Protein AF-A0A897MQL3-F1 (afdb_monomer_lite)

Structure (mmCIF, N/CA/C/O backbone):
data_AF-A0A897MQL3-F1
#
_entry.id   AF-A0A897MQL3-F1
#
loop_
_atom_site.group_PDB
_atom_site.id
_atom_site.type_symbol
_atom_site.label_atom_id
_atom_site.label_alt_id
_atom_site.label_comp_id
_atom_site.label_asym_id
_atom_site.label_entity_id
_atom_site.label_seq_id
_atom_site.pdbx_PDB_ins_code
_atom_site.Cartn_x
_atom_site.Cartn_y
_atom_site.Cartn_z
_atom_site.occupancy
_atom_site.B_iso_or_equiv
_atom_site.auth_seq_id
_atom_site.auth_comp_id
_atom_site.auth_asym_id
_atom_site.auth_atom_id
_atom_site.pdbx_PDB_model_num
ATOM 1 N N . MET A 1 1 ? -27.703 18.110 -6.415 1.00 35.59 1 MET A N 1
ATOM 2 C CA . MET A 1 1 ? -27.962 16.817 -7.081 1.00 35.59 1 MET A CA 1
ATOM 3 C C . MET A 1 1 ? -26.802 16.587 -8.037 1.00 35.59 1 MET A C 1
ATOM 5 O O . MET A 1 1 ? -26.871 16.977 -9.194 1.00 35.59 1 MET A O 1
ATOM 9 N N . ILE A 1 2 ? -25.672 16.135 -7.496 1.00 34.03 2 ILE A N 1
ATOM 10 C CA . ILE A 1 2 ? -24.434 15.957 -8.256 1.00 34.03 2 ILE A CA 1
ATOM 11 C C . ILE A 1 2 ? -24.462 14.507 -8.725 1.00 34.03 2 ILE A C 1
ATOM 13 O O . ILE A 1 2 ? -24.566 13.601 -7.904 1.00 34.03 2 ILE A O 1
ATOM 17 N N . LYS A 1 3 ? -24.505 14.304 -10.041 1.00 32.75 3 LYS A N 1
ATOM 18 C CA . LYS A 1 3 ? -24.355 12.982 -10.641 1.00 32.75 3 LYS A CA 1
ATOM 19 C C . LYS A 1 3 ? -22.862 12.685 -10.629 1.00 32.75 3 LYS A C 1
ATOM 21 O O . LYS A 1 3 ? -22.124 13.292 -11.399 1.00 32.75 3 LYS A O 1
ATOM 26 N N . GLU A 1 4 ? -22.428 11.830 -9.714 1.00 36.25 4 GLU A N 1
ATOM 27 C CA . GLU A 1 4 ? -21.104 11.227 -9.797 1.00 36.25 4 GLU A CA 1
ATOM 28 C C . GLU A 1 4 ? -21.141 10.203 -10.927 1.00 36.25 4 GLU A C 1
ATOM 30 O O . GLU A 1 4 ? -21.830 9.188 -10.853 1.00 36.25 4 GLU A O 1
ATOM 35 N N . THR A 1 5 ? -20.464 10.527 -12.021 1.00 36.34 5 THR A N 1
ATOM 36 C CA . THR A 1 5 ? -20.188 9.578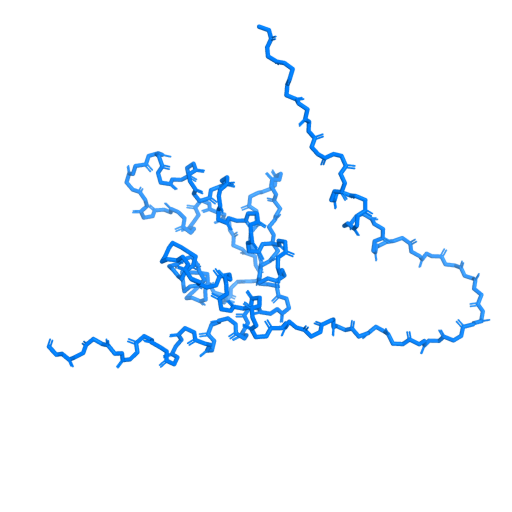 -13.093 1.00 36.34 5 THR A CA 1
ATOM 37 C C . THR A 1 5 ? -18.989 8.752 -12.640 1.00 36.34 5 THR A C 1
ATOM 39 O O . THR A 1 5 ? -17.866 9.257 -12.622 1.00 36.34 5 THR A O 1
ATOM 42 N N . GLN A 1 6 ? -19.231 7.510 -12.222 1.00 42.12 6 GLN A N 1
ATOM 43 C CA . GLN A 1 6 ? -18.174 6.544 -11.936 1.00 42.12 6 GLN A CA 1
ATOM 44 C C . GLN A 1 6 ? -17.483 6.159 -13.260 1.00 42.12 6 GLN A C 1
ATOM 46 O O . GLN A 1 6 ? -18.169 5.944 -14.260 1.00 42.12 6 GLN A O 1
ATOM 51 N N . PRO A 1 7 ? -16.142 6.087 -13.336 1.00 39.03 7 PRO A N 1
ATOM 52 C CA . PRO A 1 7 ? -15.481 5.526 -14.506 1.00 39.03 7 PRO A CA 1
ATOM 53 C C . PRO A 1 7 ? -15.638 3.998 -14.492 1.00 39.03 7 PRO A C 1
ATOM 55 O O . PRO A 1 7 ? -14.898 3.271 -13.834 1.00 39.03 7 PRO A O 1
ATOM 58 N N . GLU A 1 8 ? -16.625 3.526 -15.250 1.00 44.88 8 GLU A N 1
ATOM 59 C CA . GLU A 1 8 ? -17.059 2.133 -15.441 1.00 44.88 8 GLU A CA 1
ATOM 60 C C . GLU A 1 8 ? -16.025 1.221 -16.161 1.00 44.88 8 GLU A C 1
ATOM 62 O O . GLU A 1 8 ? -16.420 0.342 -16.925 1.00 44.88 8 GLU A O 1
ATOM 67 N N . CYS A 1 9 ? -14.708 1.420 -16.003 1.00 36.59 9 CYS A N 1
ATOM 68 C CA . CYS A 1 9 ? -13.715 0.755 -16.872 1.00 36.59 9 CYS A CA 1
ATOM 69 C C . CYS A 1 9 ? -12.605 -0.068 -16.199 1.00 36.59 9 CYS A C 1
ATOM 71 O O . CYS A 1 9 ? -11.876 -0.733 -16.925 1.00 36.59 9 CYS A O 1
ATOM 73 N N . LEU A 1 10 ? -12.465 -0.096 -14.869 1.00 40.00 10 LEU A N 1
ATOM 74 C CA . LEU A 1 10 ? -11.367 -0.858 -14.230 1.00 40.00 10 LEU A CA 1
ATOM 75 C C . LEU A 1 10 ? -11.811 -2.167 -13.554 1.00 40.00 10 LEU A C 1
ATOM 77 O O . LEU A 1 10 ? -11.034 -3.113 -13.451 1.00 40.00 10 LEU A O 1
ATOM 81 N N . LEU A 1 11 ? -13.093 -2.291 -13.198 1.00 36.84 11 LEU A N 1
ATOM 82 C CA . LEU A 1 11 ? -13.645 -3.506 -12.577 1.00 36.84 11 LEU A CA 1
ATOM 83 C C . LEU A 1 11 ? -13.792 -4.694 -13.544 1.00 36.84 11 LEU A C 1
ATOM 85 O O . LEU A 1 11 ? -13.881 -5.839 -13.098 1.00 36.84 11 LEU A O 1
ATOM 89 N N . SER A 1 12 ? -13.807 -4.449 -14.857 1.00 36.22 12 SER A N 1
ATOM 90 C CA . SER A 1 12 ? -13.849 -5.511 -15.871 1.00 36.22 12 SER A CA 1
ATOM 91 C C . SER A 1 12 ? -12.512 -6.236 -16.019 1.00 36.22 12 SER A C 1
ATOM 93 O O . SER A 1 12 ? -12.499 -7.399 -16.409 1.00 36.22 12 SER A O 1
ATOM 95 N N . ILE A 1 13 ? -11.398 -5.594 -15.658 1.00 43.50 13 ILE A N 1
ATOM 96 C CA . ILE A 1 13 ? -10.064 -6.192 -15.777 1.00 43.50 13 ILE A CA 1
ATOM 97 C C . ILE A 1 13 ? -9.809 -7.153 -14.603 1.00 43.50 13 ILE A C 1
ATOM 99 O O . ILE A 1 13 ? -9.326 -8.265 -14.807 1.00 43.50 13 ILE A O 1
ATOM 103 N N . TYR A 1 14 ? -10.233 -6.790 -13.387 1.00 40.38 14 TYR A N 1
ATOM 104 C CA . TYR A 1 14 ? -9.981 -7.601 -12.188 1.00 40.38 14 TYR A CA 1
ATOM 105 C C . TYR A 1 14 ? -10.899 -8.828 -12.044 1.00 40.38 14 TYR A C 1
ATOM 107 O O . TYR A 1 14 ? -10.456 -9.870 -11.565 1.00 40.38 14 TYR A O 1
ATOM 115 N N . LYS A 1 15 ? -12.161 -8.779 -12.502 1.00 42.22 15 LYS A N 1
ATOM 116 C CA . LYS A 1 15 ? -13.086 -9.929 -12.376 1.00 42.22 15 LYS A CA 1
ATOM 117 C C . LYS A 1 15 ? -12.924 -11.011 -13.447 1.00 42.22 15 LYS A C 1
ATOM 119 O O . LYS A 1 15 ? -13.449 -12.109 -13.274 1.00 42.22 15 LYS A O 1
ATOM 124 N N . GLN A 1 16 ? -12.192 -10.749 -14.530 1.00 39.38 16 GLN A N 1
ATOM 125 C CA . GLN A 1 16 ? -12.025 -11.724 -15.614 1.00 39.38 16 GLN A CA 1
ATOM 126 C C . GLN A 1 16 ? -10.988 -12.820 -15.291 1.00 39.38 16 GLN A C 1
ATOM 128 O O . GLN A 1 16 ? -10.899 -13.807 -16.018 1.00 39.38 16 GLN A O 1
ATOM 133 N N . ARG A 1 17 ? -10.194 -12.671 -14.219 1.00 45.06 17 ARG A N 1
ATOM 134 C CA . ARG A 1 17 ? -8.963 -13.456 -14.033 1.00 45.06 17 ARG A CA 1
ATOM 135 C C . ARG A 1 17 ? -9.127 -14.803 -13.306 1.00 45.06 17 ARG A C 1
ATOM 137 O O . ARG A 1 17 ? -8.217 -15.615 -13.388 1.00 45.06 17 ARG A O 1
ATOM 144 N N . ASN A 1 18 ? -10.288 -15.093 -12.698 1.00 40.28 18 ASN A N 1
ATOM 145 C CA . ASN A 1 18 ? -10.514 -16.321 -11.904 1.00 40.28 18 ASN A CA 1
ATOM 146 C C . ASN A 1 18 ? -11.714 -17.196 -12.340 1.00 40.28 18 ASN A C 1
ATOM 148 O O . ASN A 1 18 ? -12.261 -17.943 -11.533 1.00 40.28 18 ASN A O 1
ATOM 152 N N . SER A 1 19 ? -12.126 -17.171 -13.612 1.00 40.84 19 SER A N 1
ATOM 153 C CA . SER A 1 19 ? -13.157 -18.101 -14.113 1.00 40.84 19 SER A CA 1
ATOM 154 C C . SER A 1 19 ? -12.768 -18.737 -15.444 1.00 40.84 19 SER A C 1
ATOM 156 O O . SER A 1 19 ? -13.324 -18.392 -16.483 1.00 40.84 19 SER A O 1
ATOM 158 N N . CYS A 1 20 ? -11.879 -19.729 -15.404 1.00 35.38 20 CYS A N 1
ATOM 159 C CA . CYS A 1 20 ? -11.742 -20.694 -16.495 1.00 35.38 20 CYS A CA 1
ATOM 160 C C . CYS A 1 20 ? -11.739 -22.119 -15.924 1.00 35.38 20 CYS A C 1
ATOM 162 O O . CYS A 1 20 ? -10.691 -22.681 -15.617 1.00 35.38 20 CYS A O 1
ATOM 164 N N . VAL A 1 21 ? -12.933 -22.702 -15.779 1.00 41.78 21 VAL A N 1
ATOM 165 C CA . VAL A 1 21 ? -13.124 -24.154 -15.668 1.00 41.78 21 VAL A CA 1
ATOM 166 C C . VAL A 1 21 ? -13.571 -24.657 -17.039 1.00 41.78 21 VAL A C 1
ATOM 168 O O . VAL A 1 21 ? -14.651 -24.294 -17.493 1.00 41.78 21 VAL A O 1
ATOM 171 N N . GLY A 1 22 ? -12.758 -25.522 -17.649 1.00 41.91 22 GLY A N 1
ATOM 172 C CA . GLY A 1 22 ? -13.210 -26.505 -18.638 1.00 41.91 22 GLY A CA 1
ATOM 173 C C . GLY A 1 22 ? -13.004 -26.169 -20.119 1.00 41.91 22 GLY A C 1
ATOM 174 O O . GLY A 1 22 ? -13.686 -25.323 -20.680 1.00 41.91 22 GLY A O 1
ATOM 175 N N . ASP A 1 23 ? -12.140 -26.983 -20.733 1.00 39.50 23 ASP A N 1
ATOM 176 C CA . ASP A 1 23 ? -12.178 -27.463 -22.121 1.00 39.50 23 ASP A CA 1
ATOM 177 C C . ASP A 1 23 ? -11.765 -26.527 -23.266 1.00 39.50 23 ASP A C 1
ATOM 179 O O . ASP A 1 23 ? -12.588 -25.901 -23.926 1.00 39.50 23 ASP A O 1
ATOM 183 N N . THR A 1 24 ? -10.476 -26.572 -23.631 1.00 37.94 24 THR A N 1
ATOM 184 C CA . THR A 1 24 ? -10.002 -27.088 -24.939 1.00 37.94 24 THR A CA 1
ATOM 185 C C . THR A 1 24 ? -8.468 -27.068 -25.018 1.00 37.94 24 THR A C 1
ATOM 187 O O . THR A 1 24 ? -7.818 -26.130 -24.568 1.00 37.94 24 THR A O 1
ATOM 190 N N . MET A 1 25 ? -7.869 -28.123 -25.588 1.00 48.50 25 MET A N 1
ATOM 191 C CA . MET A 1 25 ? -6.448 -28.152 -25.956 1.00 48.50 25 MET A CA 1
ATOM 192 C C . MET A 1 25 ? -6.137 -27.003 -26.922 1.00 48.50 25 MET A C 1
ATOM 194 O O . MET A 1 25 ? -6.604 -27.011 -28.058 1.00 48.50 25 MET A O 1
ATOM 198 N N . GLY A 1 26 ? -5.320 -26.053 -26.479 1.00 37.69 26 GLY A N 1
ATOM 199 C CA . GLY A 1 26 ? -4.870 -24.937 -27.300 1.00 37.69 26 GLY A CA 1
ATOM 200 C C . GLY A 1 26 ? -3.920 -24.042 -26.520 1.00 37.69 26 GLY A C 1
ATOM 201 O O . GLY A 1 26 ? -4.359 -23.108 -25.872 1.00 37.69 26 GLY A O 1
ATOM 202 N N . GLN A 1 27 ? -2.630 -24.378 -26.586 1.00 33.78 27 GLN A N 1
ATOM 203 C CA . GLN A 1 27 ? -1.485 -23.505 -26.301 1.00 33.78 27 GLN A CA 1
ATOM 204 C C . GLN A 1 27 ? -1.490 -22.807 -24.931 1.00 33.78 27 GLN A C 1
ATOM 206 O O . GLN A 1 27 ? -1.996 -21.704 -24.751 1.00 33.78 27 GLN A O 1
ATOM 211 N N . CYS A 1 28 ? -0.798 -23.436 -23.977 1.00 35.69 28 CYS A N 1
ATOM 212 C CA . CYS A 1 28 ? -0.284 -22.787 -22.775 1.00 35.69 28 CYS A CA 1
ATOM 213 C C . CYS A 1 28 ? 0.788 -21.755 -23.172 1.00 35.69 28 CYS A C 1
ATOM 215 O O . CYS A 1 28 ? 1.982 -22.001 -23.027 1.00 35.69 28 CYS A O 1
ATOM 217 N N . GLU A 1 29 ? 0.380 -20.623 -23.733 1.00 42.88 29 GLU A N 1
ATOM 218 C CA . GLU A 1 29 ? 1.273 -19.508 -24.023 1.00 42.88 29 GLU A CA 1
ATOM 219 C C . GLU A 1 29 ? 1.193 -18.499 -22.874 1.00 42.88 29 GLU A C 1
ATOM 221 O O . GLU A 1 29 ? 0.383 -17.582 -22.867 1.00 42.88 29 GLU A O 1
ATOM 226 N N . ASN A 1 30 ? 2.090 -18.705 -21.905 1.00 39.31 30 ASN A N 1
ATOM 227 C CA . ASN A 1 30 ? 2.653 -17.697 -21.010 1.00 39.31 30 ASN A CA 1
ATOM 228 C C . ASN A 1 30 ? 1.665 -16.879 -20.156 1.00 39.31 30 ASN A C 1
ATOM 230 O O . ASN A 1 30 ? 1.345 -15.737 -20.484 1.00 39.31 30 ASN A O 1
ATOM 234 N N . ASN A 1 31 ? 1.373 -17.384 -18.950 1.00 44.44 31 ASN A N 1
ATOM 235 C CA . ASN A 1 31 ? 1.229 -16.523 -17.769 1.00 44.44 31 ASN A CA 1
ATOM 236 C C . ASN A 1 31 ? 2.571 -15.803 -17.546 1.00 44.44 31 ASN A C 1
ATOM 238 O O . ASN A 1 31 ? 3.387 -16.225 -16.731 1.00 44.44 31 ASN A O 1
ATOM 242 N N . ARG A 1 32 ? 2.848 -14.760 -18.330 1.00 47.91 32 ARG A N 1
ATOM 243 C CA . ARG A 1 32 ?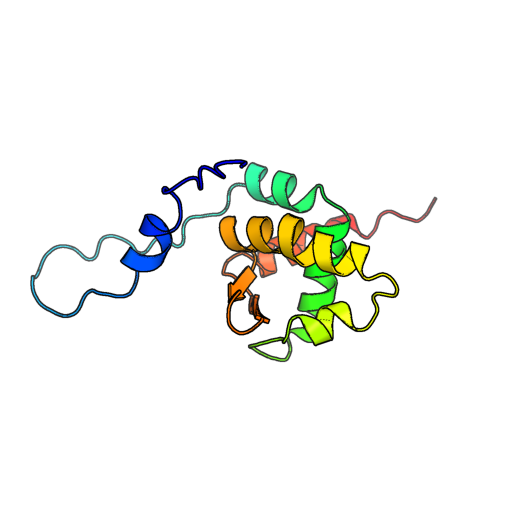 3.838 -13.764 -17.942 1.00 47.91 32 ARG A CA 1
ATOM 244 C C . ARG A 1 32 ? 3.173 -12.962 -16.836 1.00 47.91 32 ARG A C 1
ATOM 246 O O . ARG A 1 32 ? 2.230 -12.225 -17.105 1.00 47.91 32 ARG A O 1
ATOM 253 N N . GLU A 1 33 ? 3.621 -13.168 -15.604 1.00 58.00 33 GLU A N 1
ATOM 254 C CA . GLU A 1 33 ? 3.631 -12.098 -14.608 1.00 58.00 33 GLU A CA 1
ATOM 255 C C . GLU A 1 33 ? 4.145 -10.863 -15.359 1.00 58.00 33 GLU A C 1
ATOM 257 O O . GLU A 1 33 ? 5.261 -10.883 -15.882 1.00 58.00 33 GLU A O 1
ATOM 262 N N . GLU A 1 34 ? 3.270 -9.891 -15.629 1.00 69.25 34 GLU A N 1
ATOM 263 C CA . GLU A 1 34 ? 3.666 -8.716 -16.402 1.00 69.25 34 GLU A CA 1
ATOM 264 C C . GLU A 1 34 ? 4.834 -8.068 -15.651 1.00 69.25 34 GLU A C 1
ATOM 266 O O . GLU A 1 34 ? 4.811 -7.975 -14.436 1.00 69.25 34 GLU A O 1
ATOM 271 N N . GLU A 1 35 ? 5.926 -7.717 -16.309 1.00 81.31 35 GLU A N 1
ATOM 272 C CA . GLU A 1 35 ? 7.056 -7.103 -15.609 1.00 81.31 35 GLU A CA 1
ATOM 273 C C . GLU A 1 35 ? 6.679 -5.650 -15.278 1.00 81.31 35 GLU A C 1
ATOM 275 O O . GLU A 1 35 ? 6.267 -4.904 -16.175 1.00 81.31 35 GLU A O 1
ATOM 280 N N . ILE A 1 36 ? 6.785 -5.222 -14.013 1.00 87.19 36 ILE A N 1
ATOM 281 C CA . ILE A 1 36 ? 6.536 -3.818 -13.670 1.00 87.19 36 ILE A CA 1
ATOM 282 C C . ILE A 1 36 ? 7.627 -2.940 -14.294 1.00 87.19 36 ILE A C 1
ATOM 284 O O . ILE A 1 36 ? 8.824 -3.146 -14.110 1.00 87.19 36 ILE A O 1
ATOM 288 N N . SER A 1 37 ? 7.223 -1.923 -15.056 1.00 91.88 37 SER A N 1
ATOM 289 C CA . SER A 1 37 ? 8.180 -0.974 -15.627 1.00 91.88 37 SER A CA 1
ATOM 290 C C . SER A 1 37 ? 8.816 -0.119 -14.531 1.00 91.88 37 SER A C 1
ATOM 292 O O . SER A 1 37 ? 8.115 0.405 -13.664 1.00 91.88 37 SER A O 1
ATOM 294 N N . LEU A 1 38 ? 10.123 0.146 -14.642 1.00 90.44 38 LEU A N 1
ATOM 295 C CA . LEU A 1 38 ? 10.831 1.076 -13.754 1.00 90.44 38 LEU A CA 1
ATOM 296 C C . LEU A 1 38 ? 10.158 2.454 -13.688 1.00 90.44 38 LEU A C 1
ATOM 298 O O . LEU A 1 38 ? 10.123 3.088 -12.641 1.00 90.44 38 LEU A O 1
ATOM 302 N N . LYS A 1 39 ? 9.580 2.944 -14.788 1.00 92.69 39 LYS A N 1
ATOM 303 C CA . LYS A 1 39 ? 8.852 4.218 -14.741 1.00 92.69 39 LYS A CA 1
ATOM 304 C C . LYS A 1 39 ? 7.660 4.130 -13.782 1.00 92.69 39 LYS A C 1
ATOM 306 O O . LYS A 1 39 ? 7.470 5.022 -12.965 1.00 92.69 39 LYS A O 1
ATOM 311 N N . THR A 1 40 ? 6.887 3.051 -13.873 1.00 92.94 40 THR A N 1
ATOM 312 C CA . THR A 1 40 ? 5.718 2.815 -13.021 1.00 92.94 40 THR A CA 1
ATOM 313 C C . THR A 1 40 ? 6.122 2.656 -11.563 1.00 92.94 40 THR A C 1
ATOM 315 O O . THR A 1 40 ? 5.477 3.255 -10.703 1.00 92.94 40 THR A O 1
ATOM 318 N N . ILE A 1 41 ? 7.204 1.920 -11.274 1.00 92.75 41 ILE A N 1
ATOM 319 C CA . ILE A 1 41 ? 7.670 1.761 -9.893 1.00 92.75 41 ILE A CA 1
ATOM 320 C C . ILE A 1 41 ? 8.089 3.112 -9.306 1.00 92.75 41 ILE A C 1
ATOM 322 O O . ILE A 1 41 ? 7.610 3.478 -8.240 1.00 92.75 41 ILE A O 1
ATOM 326 N N . PHE A 1 42 ? 8.867 3.926 -10.026 1.00 92.56 42 PHE A N 1
ATOM 327 C CA . PHE A 1 42 ? 9.290 5.239 -9.529 1.00 92.56 42 PHE A CA 1
ATOM 328 C C . PHE A 1 42 ? 8.134 6.244 -9.417 1.00 92.56 42 PHE A C 1
ATOM 330 O O . PHE A 1 42 ? 8.050 6.964 -8.420 1.00 92.56 42 PHE A O 1
ATOM 337 N N . ASP A 1 43 ? 7.211 6.286 -10.381 1.00 93.50 43 ASP A N 1
ATOM 338 C CA . ASP A 1 43 ? 6.020 7.146 -10.309 1.00 93.50 43 ASP A CA 1
ATOM 339 C C . ASP A 1 43 ? 5.137 6.760 -9.109 1.00 93.50 43 ASP A C 1
ATOM 341 O O . ASP A 1 43 ? 4.663 7.618 -8.353 1.00 93.50 43 ASP A O 1
ATOM 345 N N . THR A 1 44 ? 4.958 5.453 -8.895 1.00 94.38 44 THR A N 1
ATOM 346 C CA . THR A 1 44 ? 4.236 4.918 -7.738 1.00 94.38 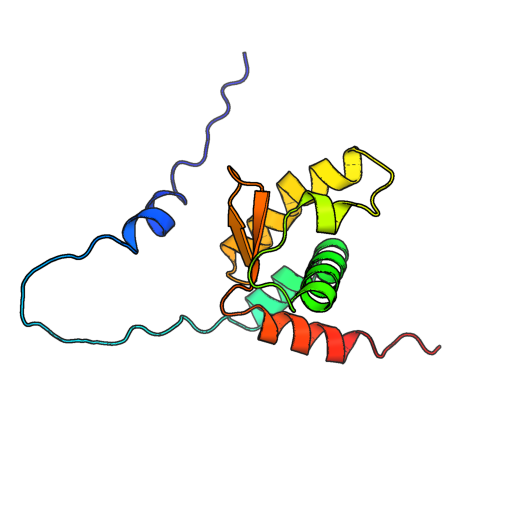44 THR A CA 1
ATOM 347 C C . THR A 1 44 ? 4.966 5.288 -6.460 1.00 94.38 44 THR A C 1
ATOM 349 O O . THR A 1 44 ? 4.355 5.826 -5.544 1.00 94.38 44 THR A O 1
ATOM 352 N N . LEU A 1 45 ? 6.277 5.116 -6.386 1.00 92.50 45 LEU A N 1
ATOM 353 C CA . LEU A 1 45 ? 7.017 5.417 -5.171 1.00 92.50 45 LEU A CA 1
ATOM 354 C C . LEU A 1 45 ? 7.122 6.922 -4.891 1.00 92.50 45 LEU A C 1
ATOM 356 O O . LEU A 1 45 ? 7.092 7.294 -3.739 1.00 92.50 45 LEU A O 1
ATOM 360 N N . SER A 1 46 ? 7.026 7.823 -5.870 1.00 91.56 46 SER A N 1
ATOM 361 C CA . SER A 1 46 ? 7.185 9.288 -5.689 1.00 91.56 46 SER A CA 1
ATOM 362 C C . SER A 1 46 ? 6.337 9.987 -4.589 1.00 91.56 46 SER A C 1
ATOM 364 O O . SER A 1 46 ? 6.531 11.174 -4.333 1.00 91.56 46 SER A O 1
ATOM 366 N N . SER A 1 47 ? 5.387 9.307 -3.932 1.00 93.69 47 SER A N 1
ATOM 367 C CA . SER A 1 47 ? 4.666 9.807 -2.753 1.00 93.69 47 SER A CA 1
ATOM 368 C C . SER A 1 47 ? 5.289 9.313 -1.435 1.00 93.69 47 SER A C 1
ATOM 370 O O . SER A 1 47 ? 5.262 8.109 -1.166 1.00 93.69 47 SER A O 1
ATOM 372 N N . PRO A 1 48 ? 5.686 10.224 -0.523 1.00 92.00 48 PRO A N 1
ATOM 373 C CA . PRO A 1 48 ? 6.175 9.858 0.809 1.00 92.00 48 PRO A CA 1
ATOM 374 C C . PRO A 1 48 ? 5.188 9.019 1.635 1.00 92.00 48 PRO A C 1
ATOM 376 O O . PRO A 1 48 ? 5.601 8.167 2.416 1.00 92.00 48 PRO A O 1
ATOM 379 N N . LYS A 1 49 ? 3.874 9.211 1.449 1.00 92.12 49 LYS A N 1
ATOM 380 C CA . LYS A 1 49 ? 2.855 8.407 2.142 1.00 92.12 49 LYS A CA 1
ATOM 381 C C . LYS A 1 49 ? 2.822 6.961 1.652 1.00 92.12 49 LYS A C 1
ATOM 383 O O . LYS A 1 49 ? 2.607 6.059 2.455 1.00 92.12 49 LYS A O 1
ATOM 388 N N . ARG A 1 50 ? 3.077 6.725 0.361 1.00 94.62 50 ARG A N 1
ATOM 389 C CA . ARG A 1 50 ? 3.195 5.365 -0.184 1.00 94.62 50 ARG A CA 1
ATOM 390 C C . ARG A 1 50 ? 4.495 4.696 0.255 1.00 94.62 50 ARG A C 1
ATOM 392 O O . ARG A 1 50 ? 4.445 3.518 0.577 1.00 94.62 50 ARG A O 1
ATOM 399 N N . HIS A 1 51 ? 5.599 5.443 0.383 1.00 93.88 51 HIS A N 1
ATOM 400 C CA . HIS A 1 51 ? 6.819 4.926 1.021 1.00 93.88 51 HIS A CA 1
ATOM 401 C C . HIS A 1 51 ? 6.537 4.426 2.437 1.00 93.88 51 HIS A C 1
ATOM 403 O O . HIS A 1 51 ? 6.819 3.275 2.752 1.00 93.88 51 HIS A O 1
ATOM 409 N N . TRP A 1 52 ? 5.946 5.291 3.271 1.00 91.88 52 TRP A N 1
ATOM 410 C CA . TRP A 1 52 ? 5.604 4.944 4.647 1.00 91.88 52 TRP A CA 1
ATOM 411 C C . TRP A 1 52 ? 4.733 3.689 4.699 1.00 91.88 52 TRP A C 1
ATOM 413 O O . TRP A 1 52 ? 5.028 2.782 5.462 1.00 91.88 52 TRP A O 1
ATOM 423 N N . LEU A 1 53 ? 3.708 3.612 3.847 1.00 93.19 53 LEU A N 1
ATOM 424 C CA . LEU A 1 53 ? 2.784 2.485 3.810 1.00 93.19 53 LEU A CA 1
ATOM 425 C C . LEU A 1 53 ? 3.470 1.172 3.402 1.00 93.19 53 LEU A C 1
ATOM 427 O O . LEU A 1 53 ? 3.242 0.153 4.041 1.00 93.19 53 LEU A O 1
ATOM 431 N N . ILE A 1 54 ? 4.330 1.197 2.380 1.00 93.75 54 ILE A N 1
ATOM 432 C CA . ILE A 1 54 ? 5.085 0.015 1.934 1.00 93.75 54 ILE A CA 1
ATOM 433 C C . ILE A 1 54 ? 6.030 -0.466 3.039 1.00 93.75 54 ILE A C 1
ATOM 435 O O . ILE A 1 54 ? 6.040 -1.653 3.349 1.00 93.75 54 ILE A O 1
ATOM 439 N N . MET A 1 55 ? 6.761 0.444 3.688 1.00 91.12 55 MET A N 1
ATOM 440 C CA . MET A 1 55 ? 7.651 0.083 4.798 1.00 91.12 55 MET A CA 1
ATOM 441 C C . MET A 1 55 ? 6.872 -0.435 6.013 1.00 91.12 55 MET A C 1
ATOM 443 O O . MET A 1 55 ? 7.249 -1.440 6.604 1.00 91.12 55 MET A O 1
ATOM 447 N N . GLU A 1 56 ? 5.743 0.194 6.347 1.00 91.62 56 GLU A N 1
ATOM 448 C CA . GLU A 1 56 ? 4.857 -0.238 7.432 1.00 91.62 56 GLU A CA 1
ATOM 449 C C . GLU A 1 56 ? 4.313 -1.653 7.202 1.00 91.62 56 GLU A C 1
ATOM 451 O O . GLU A 1 56 ? 4.207 -2.433 8.147 1.00 91.62 56 GLU A O 1
ATOM 456 N N . ILE A 1 57 ? 3.952 -1.980 5.958 1.00 91.88 57 ILE A N 1
ATOM 457 C CA . ILE A 1 57 ? 3.501 -3.318 5.557 1.00 91.88 57 ILE A CA 1
ATOM 458 C C . ILE A 1 57 ? 4.674 -4.304 5.605 1.00 91.88 57 ILE A C 1
ATOM 460 O O . ILE A 1 57 ? 4.516 -5.393 6.151 1.00 91.88 57 ILE A O 1
ATOM 464 N N . SER A 1 58 ? 5.851 -3.915 5.104 1.00 91.00 58 SER A N 1
ATOM 465 C CA . SER A 1 58 ? 7.053 -4.761 5.070 1.00 91.00 58 SER A CA 1
ATOM 466 C C . SER A 1 58 ? 7.477 -5.197 6.474 1.00 91.00 58 SER A C 1
ATOM 468 O O . SER A 1 58 ? 7.631 -6.393 6.732 1.00 91.00 58 SER A O 1
ATOM 470 N N . ASP A 1 59 ? 7.503 -4.257 7.425 1.00 87.25 59 ASP A N 1
ATOM 471 C CA . ASP A 1 59 ? 7.798 -4.508 8.844 1.00 87.25 59 ASP A CA 1
ATOM 472 C C . ASP A 1 59 ? 6.823 -5.504 9.503 1.00 87.25 59 ASP A C 1
ATOM 474 O O . ASP A 1 59 ? 7.122 -6.102 10.541 1.00 87.25 59 ASP A O 1
ATOM 478 N N . ARG A 1 60 ? 5.630 -5.671 8.923 1.00 83.06 60 ARG A N 1
ATOM 479 C CA . ARG A 1 60 ? 4.540 -6.516 9.431 1.00 83.06 60 ARG A CA 1
ATOM 480 C C . ARG A 1 60 ? 4.344 -7.800 8.622 1.00 83.06 60 ARG A C 1
ATOM 482 O O . ARG A 1 60 ? 3.561 -8.646 9.052 1.00 83.06 60 ARG A O 1
ATOM 489 N N . SER A 1 61 ? 5.068 -7.969 7.514 1.00 65.88 61 SER A N 1
ATOM 490 C CA . SER A 1 61 ? 4.878 -9.019 6.497 1.00 65.88 61 SER A CA 1
ATOM 491 C C . SER A 1 61 ? 5.154 -10.456 6.961 1.00 65.88 61 SER A C 1
ATOM 493 O O . SER A 1 61 ? 5.021 -11.395 6.184 1.00 65.88 61 SER A O 1
ATOM 495 N N . ALA A 1 62 ? 5.464 -10.680 8.244 1.00 61.09 62 ALA A N 1
ATOM 496 C CA . ALA A 1 62 ? 5.409 -12.025 8.820 1.00 61.09 62 ALA A CA 1
ATOM 497 C C . ALA A 1 62 ? 3.990 -12.636 8.763 1.00 61.09 62 ALA A C 1
ATOM 499 O O . ALA A 1 62 ? 3.843 -13.844 8.946 1.00 61.09 62 ALA A O 1
ATOM 500 N N . ALA A 1 63 ? 2.957 -11.811 8.554 1.00 61.97 63 ALA A N 1
ATOM 501 C CA . ALA A 1 63 ? 1.595 -12.238 8.269 1.00 61.97 63 ALA A CA 1
ATOM 502 C C . ALA A 1 63 ? 1.283 -12.089 6.770 1.00 61.97 63 ALA A C 1
ATOM 504 O O . ALA A 1 63 ? 1.536 -11.032 6.197 1.00 61.97 63 ALA A O 1
ATOM 505 N N . ASP A 1 64 ? 0.676 -13.123 6.178 1.00 69.75 64 ASP A N 1
ATOM 506 C CA . ASP A 1 64 ? 0.223 -13.116 4.776 1.00 69.75 64 ASP A CA 1
ATOM 507 C C . ASP A 1 64 ? -0.888 -12.073 4.525 1.00 69.75 64 ASP A C 1
ATOM 509 O O . ASP A 1 64 ? -1.025 -11.551 3.422 1.00 69.75 64 ASP A O 1
ATOM 513 N N . GLU A 1 65 ? -1.641 -11.719 5.572 1.00 85.62 65 GLU A N 1
ATOM 514 C CA . GLU A 1 65 ? -2.759 -10.774 5.544 1.00 85.62 65 GLU A CA 1
ATOM 515 C C . GLU A 1 65 ? -2.647 -9.769 6.698 1.00 85.62 65 GLU A C 1
ATOM 517 O O . GLU A 1 65 ? -2.498 -10.151 7.865 1.00 85.62 65 GLU A O 1
ATOM 522 N N . ILE A 1 66 ? -2.785 -8.474 6.403 1.00 90.75 66 ILE A N 1
ATOM 523 C CA . ILE A 1 66 ? -2.742 -7.405 7.407 1.00 90.75 66 ILE A CA 1
ATOM 524 C C . ILE A 1 66 ? -4.023 -6.578 7.328 1.00 90.75 66 ILE A C 1
ATOM 526 O O . ILE A 1 66 ? -4.399 -6.063 6.277 1.00 90.75 66 ILE A O 1
ATOM 530 N N . LYS A 1 67 ? -4.701 -6.385 8.463 1.00 91.62 67 LYS A N 1
ATOM 531 C CA . LYS A 1 67 ? -5.861 -5.486 8.525 1.00 91.62 67 LYS A CA 1
ATOM 532 C C . LYS A 1 67 ? -5.414 -4.024 8.439 1.00 91.62 67 LYS A C 1
ATOM 534 O O . LYS A 1 67 ? -4.529 -3.590 9.178 1.00 91.62 67 LYS A O 1
ATOM 539 N N . LEU A 1 68 ? -6.084 -3.227 7.606 1.00 90.06 68 LEU A N 1
ATOM 540 C CA . LEU A 1 68 ? -5.740 -1.823 7.359 1.00 90.06 68 LEU A CA 1
ATOM 541 C C . LEU A 1 68 ? -5.737 -0.976 8.637 1.00 90.06 68 LEU A C 1
ATOM 543 O O . LEU A 1 68 ? -4.904 -0.084 8.809 1.00 90.06 68 LEU A O 1
ATOM 547 N N . ASN A 1 69 ? -6.647 -1.271 9.567 1.00 89.38 69 ASN A N 1
ATOM 548 C CA . ASN A 1 69 ? -6.676 -0.585 10.852 1.00 89.38 69 ASN A CA 1
ATOM 549 C C . ASN A 1 69 ? -5.387 -0.809 11.660 1.00 89.38 69 ASN A C 1
ATOM 551 O O . ASN A 1 69 ? -5.017 0.073 12.423 1.00 89.38 69 ASN A O 1
ATOM 555 N N . GLU A 1 70 ? -4.675 -1.926 11.488 1.00 88.75 70 GLU A N 1
ATOM 556 C CA . GLU A 1 70 ? -3.429 -2.220 12.199 1.00 88.75 70 GLU A CA 1
ATOM 557 C C . GLU A 1 70 ? -2.239 -1.457 11.648 1.00 88.75 70 GLU A C 1
ATOM 559 O O . GLU A 1 70 ? -1.394 -1.006 12.428 1.00 88.75 70 GLU A O 1
ATOM 564 N N . ILE A 1 71 ? -2.220 -1.274 10.330 1.00 88.00 71 ILE A N 1
ATOM 565 C CA . ILE A 1 71 ? -1.292 -0.392 9.624 1.00 88.00 71 ILE A CA 1
ATOM 566 C C . ILE A 1 71 ? -1.511 1.043 10.123 1.00 88.00 71 ILE A C 1
ATOM 568 O O . ILE A 1 71 ? -0.586 1.705 10.588 1.00 88.00 71 ILE A O 1
ATOM 572 N N . CYS A 1 72 ? -2.767 1.494 10.149 1.00 87.38 72 CYS A N 1
ATOM 573 C CA . CYS A 1 72 ? -3.124 2.867 10.502 1.00 87.38 72 CYS A CA 1
ATOM 574 C C . CYS A 1 72 ? -3.244 3.128 12.017 1.00 87.38 72 CYS A C 1
ATOM 576 O O . CYS A 1 72 ? -3.572 4.245 12.407 1.00 87.38 72 CYS A O 1
ATOM 578 N N . LYS A 1 73 ? -2.951 2.152 12.895 1.00 85.38 73 LYS A N 1
ATOM 579 C CA . LYS A 1 73 ? -3.055 2.290 14.370 1.00 85.38 73 LYS A CA 1
ATOM 580 C C . LYS A 1 73 ? -2.298 3.506 14.923 1.00 85.38 73 LYS A C 1
ATOM 582 O O . LYS A 1 73 ? -2.657 4.012 15.980 1.00 85.38 73 LYS A O 1
ATOM 587 N N . ARG A 1 74 ? -1.228 3.933 14.244 1.00 77.62 74 ARG A N 1
ATOM 588 C CA . ARG A 1 74 ? -0.365 5.053 14.656 1.00 77.62 74 ARG A CA 1
ATOM 589 C C . ARG A 1 74 ? -0.859 6.426 14.187 1.00 77.62 74 ARG A C 1
ATOM 591 O O . ARG A 1 74 ? -0.276 7.432 14.583 1.00 77.62 74 ARG A O 1
ATOM 598 N N . MET A 1 75 ? -1.905 6.472 13.365 1.00 83.38 75 MET A N 1
ATOM 599 C CA . MET A 1 75 ? -2.459 7.721 12.850 1.00 83.38 75 MET A CA 1
ATOM 600 C C . MET A 1 75 ? -3.237 8.455 13.930 1.00 83.38 75 MET A C 1
ATOM 602 O O . MET A 1 75 ? -4.038 7.860 14.652 1.00 83.38 75 MET A O 1
ATOM 606 N N . GLN A 1 76 ? -2.987 9.756 14.038 1.00 81.19 76 GLN A N 1
ATOM 607 C CA . GLN A 1 76 ? -3.619 10.602 15.047 1.00 81.19 76 GLN A CA 1
ATOM 608 C C . GLN A 1 76 ? -4.847 11.309 14.478 1.00 81.19 76 GLN A C 1
ATOM 610 O O . GLN A 1 76 ? -5.821 11.519 15.203 1.00 81.19 76 GLN A O 1
ATOM 615 N N . GLU A 1 77 ? -4.830 11.638 13.184 1.00 87.81 77 GLU A N 1
ATOM 616 C CA . GLU A 1 77 ? -5.920 12.355 12.537 1.00 87.81 77 GLU A CA 1
ATOM 617 C C . GLU A 1 77 ? -6.753 11.467 11.603 1.00 87.81 77 GLU A C 1
ATOM 619 O O . GLU A 1 77 ? -6.246 10.674 10.810 1.00 87.81 77 GLU A O 1
ATOM 624 N N . GLN A 1 78 ? -8.075 11.654 11.639 1.00 87.38 78 GLN A N 1
ATOM 625 C CA . GLN A 1 78 ? -9.008 10.956 10.747 1.00 87.38 78 GLN A CA 1
ATOM 626 C C . GLN A 1 78 ? -8.790 11.322 9.266 1.00 87.38 78 GLN A C 1
ATOM 628 O O . GLN A 1 78 ? -9.031 10.503 8.380 1.00 87.38 78 GLN A O 1
ATOM 633 N N . SER A 1 79 ? -8.327 12.544 8.999 1.00 89.44 79 SER A N 1
ATOM 634 C CA . SER A 1 79 ? -7.931 13.032 7.672 1.00 89.44 79 SER A CA 1
ATOM 635 C C .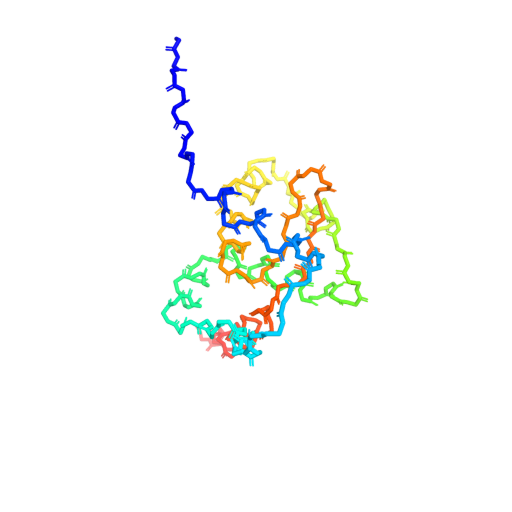 SER A 1 79 ? -6.842 12.161 7.045 1.00 89.44 79 SER A C 1
ATOM 637 O O . SER A 1 79 ? -6.937 11.832 5.864 1.00 89.44 79 SER A O 1
ATOM 639 N N . GLU A 1 80 ? -5.846 11.740 7.829 1.00 89.38 80 GLU A N 1
ATOM 640 C CA . GLU A 1 80 ? -4.751 10.893 7.350 1.00 89.38 80 GLU A CA 1
ATOM 641 C C . GLU A 1 80 ? -5.251 9.519 6.904 1.00 89.38 80 GLU A C 1
ATOM 643 O O . GLU A 1 80 ? -4.852 9.039 5.842 1.00 89.38 80 GLU A O 1
ATOM 648 N N . PHE A 1 81 ? -6.166 8.922 7.673 1.00 90.62 81 PHE A N 1
ATOM 649 C CA . PHE A 1 81 ? -6.783 7.645 7.321 1.00 90.62 81 PHE A CA 1
ATOM 650 C C . PHE A 1 81 ? -7.592 7.747 6.022 1.00 90.62 81 PHE A C 1
ATOM 652 O O . PHE A 1 81 ? -7.445 6.907 5.137 1.00 90.62 81 PHE A O 1
ATOM 659 N N . ILE A 1 82 ? -8.417 8.793 5.884 1.00 92.12 82 ILE A N 1
ATOM 660 C CA . ILE A 1 82 ? -9.209 9.041 4.669 1.00 92.12 82 ILE A CA 1
ATOM 661 C C . ILE A 1 82 ? -8.283 9.172 3.455 1.00 92.12 82 ILE A C 1
ATOM 663 O O . ILE A 1 82 ? -8.555 8.593 2.404 1.00 92.12 82 ILE A O 1
ATOM 667 N N . GLU A 1 83 ? -7.173 9.894 3.592 1.00 92.88 83 GLU A N 1
ATOM 668 C CA . GLU A 1 83 ? -6.204 10.048 2.509 1.00 92.88 83 GLU A CA 1
ATOM 669 C C . GLU A 1 83 ? -5.538 8.717 2.135 1.00 92.88 83 GLU A C 1
ATOM 671 O O . GLU A 1 83 ? -5.462 8.392 0.952 1.00 92.88 83 GLU A O 1
ATOM 676 N N . ILE A 1 84 ? -5.124 7.894 3.108 1.00 94.62 84 ILE A N 1
ATOM 677 C CA . ILE A 1 84 ? -4.618 6.540 2.816 1.00 94.62 84 ILE A CA 1
ATOM 678 C C . ILE A 1 84 ? -5.644 5.717 2.053 1.00 94.62 84 ILE A C 1
ATOM 680 O O . ILE A 1 84 ? -5.325 5.154 1.002 1.00 94.62 84 ILE A O 1
ATOM 684 N N . TYR A 1 85 ? -6.871 5.692 2.563 1.00 94.81 85 TYR A N 1
ATOM 685 C CA . TYR A 1 85 ? -7.937 4.856 2.043 1.00 94.81 85 TYR A CA 1
ATOM 686 C C . TYR A 1 85 ? -8.325 5.221 0.608 1.00 94.81 85 TYR A C 1
ATOM 688 O O . TYR A 1 85 ? -8.582 4.351 -0.219 1.00 94.81 85 TYR A O 1
ATOM 696 N N . HIS A 1 86 ? -8.390 6.517 0.302 1.00 94.62 86 HIS A N 1
ATOM 697 C CA . HIS A 1 86 ? -8.914 6.996 -0.975 1.00 94.62 86 HIS A CA 1
ATOM 698 C C . HIS A 1 86 ? -7.840 7.369 -1.998 1.00 94.62 86 HIS A C 1
ATOM 700 O O . HIS A 1 86 ? -8.134 7.342 -3.191 1.00 94.62 86 HIS A O 1
ATOM 706 N N . CYS A 1 87 ? -6.625 7.720 -1.570 1.00 95.62 87 CYS A N 1
ATOM 707 C CA . CYS A 1 87 ? -5.592 8.253 -2.463 1.00 95.62 87 CYS A CA 1
ATOM 708 C C . CYS A 1 87 ? -4.395 7.316 -2.639 1.00 95.62 87 CYS A C 1
ATOM 710 O O . CYS A 1 87 ? -3.715 7.388 -3.663 1.00 95.62 87 CYS A O 1
ATOM 712 N N . HIS A 1 88 ? -4.090 6.475 -1.647 1.00 95.88 88 HIS A N 1
ATOM 713 C CA . HIS A 1 88 ? -2.843 5.706 -1.641 1.00 95.88 88 HIS A CA 1
ATOM 714 C C . HIS A 1 88 ? -3.055 4.220 -1.890 1.00 95.88 88 HIS A C 1
ATOM 716 O O . HIS A 1 88 ? -2.408 3.689 -2.791 1.00 95.88 88 HIS A O 1
ATOM 722 N N . LEU A 1 89 ? -3.971 3.572 -1.165 1.00 96.25 89 LEU A N 1
ATOM 723 C CA . LEU A 1 89 ? -4.257 2.148 -1.369 1.00 96.25 89 LEU A CA 1
ATOM 724 C C . LEU A 1 89 ? -4.705 1.820 -2.800 1.00 96.25 89 LEU A C 1
ATOM 726 O O . LEU A 1 89 ? -4.131 0.889 -3.360 1.00 96.25 89 LEU A O 1
ATOM 730 N N . PRO A 1 90 ? -5.610 2.592 -3.446 1.00 97.00 90 PRO A N 1
ATOM 731 C CA . PRO A 1 90 ? -6.005 2.298 -4.823 1.00 97.00 90 PRO A CA 1
ATOM 732 C C . PRO A 1 90 ? -4.816 2.300 -5.782 1.00 97.00 90 PRO A C 1
ATOM 734 O O . PRO A 1 90 ? -4.664 1.390 -6.580 1.00 97.00 90 PRO A O 1
ATOM 737 N N . VAL A 1 91 ? -3.920 3.284 -5.660 1.00 96.69 91 VAL A N 1
ATOM 738 C CA . VAL A 1 91 ? -2.757 3.406 -6.550 1.00 96.69 91 VAL A CA 1
ATOM 739 C C . VAL A 1 91 ? -1.770 2.255 -6.346 1.00 96.69 91 VAL A C 1
ATOM 741 O O . VAL A 1 91 ? -1.139 1.814 -7.302 1.00 96.69 91 VAL A O 1
ATOM 744 N N . LEU A 1 92 ? -1.595 1.778 -5.113 1.00 96.75 92 LEU A N 1
ATOM 745 C CA . LEU A 1 92 ? -0.711 0.644 -4.842 1.00 96.75 92 LEU A CA 1
ATOM 746 C C . LEU A 1 92 ? -1.298 -0.678 -5.357 1.00 96.75 92 LEU A C 1
ATOM 748 O O . LEU A 1 92 ? -0.547 -1.483 -5.905 1.00 96.75 92 LEU A O 1
ATOM 752 N N . ASP A 1 93 ? -2.610 -0.874 -5.217 1.00 96.50 93 ASP A N 1
ATOM 753 C CA . ASP A 1 93 ? -3.329 -2.058 -5.708 1.00 96.50 93 ASP A CA 1
ATOM 754 C C . ASP A 1 93 ? -3.399 -2.090 -7.245 1.00 96.50 93 ASP A C 1
ATOM 756 O O . ASP A 1 93 ? -3.061 -3.097 -7.867 1.00 96.50 93 ASP A O 1
ATOM 760 N N . GLU A 1 94 ? -3.716 -0.955 -7.879 1.00 94.81 94 GLU A N 1
ATOM 761 C CA . GLU A 1 94 ? -3.762 -0.804 -9.342 1.00 94.81 94 GLU A CA 1
ATOM 762 C C . GLU A 1 94 ? -2.415 -1.098 -10.016 1.00 94.81 94 GLU A C 1
ATOM 764 O O . GLU A 1 94 ? -2.380 -1.603 -11.138 1.00 94.81 94 GLU A O 1
ATOM 769 N N . ASN A 1 95 ? -1.302 -0.792 -9.342 1.00 95.44 95 ASN A N 1
ATOM 770 C CA . ASN A 1 95 ? 0.044 -1.074 -9.845 1.00 95.44 95 ASN A CA 1
ATOM 771 C C . ASN A 1 95 ? 0.588 -2.435 -9.385 1.00 95.44 95 ASN A C 1
ATOM 773 O O . ASN A 1 95 ? 1.748 -2.732 -9.656 1.00 95.44 95 ASN A O 1
ATOM 777 N N . GLY A 1 96 ? -0.209 -3.254 -8.687 1.00 93.75 96 GLY A N 1
ATOM 778 C CA . GLY A 1 96 ? 0.179 -4.594 -8.236 1.00 93.75 96 GLY A CA 1
ATOM 779 C C . GLY A 1 96 ? 1.270 -4.618 -7.162 1.00 93.75 96 GLY A C 1
ATOM 780 O O . GLY A 1 96 ? 1.920 -5.647 -6.975 1.00 93.75 96 GLY A O 1
ATOM 781 N N . ILE A 1 97 ? 1.505 -3.497 -6.473 1.00 95.12 97 ILE A N 1
ATOM 782 C CA . ILE A 1 97 ? 2.439 -3.443 -5.340 1.00 95.12 97 ILE A CA 1
ATOM 783 C C . ILE A 1 97 ? 1.824 -4.147 -4.130 1.00 95.12 97 ILE A C 1
ATOM 785 O O . ILE A 1 97 ? 2.508 -4.877 -3.426 1.00 95.12 97 ILE A O 1
ATOM 789 N N . ILE A 1 98 ? 0.528 -3.949 -3.897 1.00 95.12 98 ILE A N 1
ATOM 790 C CA . ILE A 1 98 ? -0.248 -4.646 -2.865 1.00 95.12 98 ILE A CA 1
ATOM 791 C C . ILE A 1 98 ? -1.468 -5.300 -3.508 1.00 95.12 98 ILE A C 1
ATOM 793 O O . ILE A 1 98 ? -1.816 -4.967 -4.639 1.00 95.12 98 ILE A O 1
ATOM 797 N N . HIS A 1 99 ? -2.133 -6.177 -2.767 1.00 94.50 99 HIS A N 1
ATOM 798 C CA . HIS A 1 99 ? -3.538 -6.478 -2.988 1.00 94.50 99 HIS A CA 1
ATOM 799 C C . HIS A 1 99 ? -4.356 -5.862 -1.854 1.00 94.50 99 HIS A C 1
ATOM 801 O O . HIS A 1 99 ? -4.034 -6.064 -0.683 1.00 94.50 99 HIS A O 1
ATOM 807 N N . TRP A 1 100 ? -5.385 -5.083 -2.180 1.00 95.81 100 TRP A N 1
ATOM 808 C CA . TRP A 1 100 ? -6.244 -4.467 -1.169 1.00 95.81 100 TRP A CA 1
ATOM 809 C C . TRP A 1 100 ? -7.718 -4.795 -1.390 1.00 95.81 100 TRP A C 1
ATOM 811 O O . TRP A 1 100 ? -8.343 -4.361 -2.359 1.00 95.81 100 TRP A O 1
ATOM 821 N N . ASP A 1 101 ? -8.302 -5.508 -0.429 1.00 95.12 101 ASP A N 1
ATOM 822 C CA . ASP A 1 101 ? -9.736 -5.756 -0.381 1.00 95.12 101 ASP A CA 1
ATOM 823 C C . ASP A 1 101 ? -10.441 -4.641 0.399 1.00 95.12 101 ASP A C 1
ATOM 825 O O . ASP A 1 101 ? -10.362 -4.535 1.626 1.00 95.12 101 ASP A O 1
ATOM 829 N N . ARG A 1 102 ? -11.180 -3.814 -0.342 1.00 93.19 102 ARG A N 1
ATOM 830 C CA . ARG A 1 102 ? -11.941 -2.678 0.182 1.00 93.19 102 ARG A CA 1
ATOM 831 C C . ARG A 1 102 ? -13.143 -3.078 1.041 1.00 93.19 102 ARG A C 1
ATOM 833 O O . ARG A 1 102 ? -13.617 -2.263 1.829 1.00 93.19 102 ARG A O 1
ATOM 840 N N . GLU A 1 103 ? -13.678 -4.283 0.860 1.00 93.06 103 GLU A N 1
ATOM 841 C CA . GLU A 1 103 ? -14.814 -4.779 1.640 1.00 93.06 103 GLU A CA 1
ATOM 842 C C . GLU A 1 103 ? -14.361 -5.324 2.997 1.00 93.06 103 GLU A C 1
ATOM 844 O O . GLU A 1 103 ? -15.050 -5.132 4.002 1.00 93.06 103 GLU A O 1
ATOM 849 N N . THR A 1 104 ? -13.205 -5.992 3.042 1.00 93.00 104 THR A N 1
ATOM 850 C CA . THR A 1 104 ? -12.696 -6.627 4.269 1.00 93.00 104 THR A CA 1
ATOM 851 C C . THR A 1 104 ? -11.590 -5.839 4.972 1.00 93.00 104 THR A C 1
ATOM 853 O O . THR A 1 104 ? -11.193 -6.218 6.086 1.00 93.00 104 THR A O 1
ATOM 856 N N . ASP A 1 105 ? -11.122 -4.749 4.357 1.00 93.00 105 ASP A N 1
ATOM 857 C CA . ASP A 1 105 ? -9.983 -3.931 4.779 1.00 93.00 105 ASP A CA 1
ATOM 858 C C . ASP A 1 105 ? -8.718 -4.769 5.016 1.00 93.00 105 ASP A C 1
ATOM 860 O O . ASP A 1 105 ? -7.954 -4.520 5.953 1.00 93.00 105 ASP A O 1
ATOM 864 N N . ILE A 1 106 ? -8.521 -5.802 4.195 1.00 94.12 106 ILE A N 1
ATOM 865 C CA . ILE A 1 106 ? -7.317 -6.636 4.198 1.00 94.12 106 ILE A CA 1
ATOM 866 C C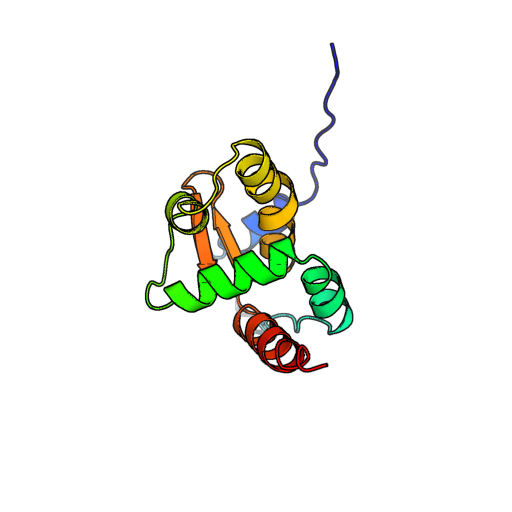 . ILE A 1 106 ? -6.350 -6.096 3.151 1.00 94.12 106 ILE A C 1
ATOM 868 O O . ILE A 1 106 ? -6.745 -5.767 2.034 1.00 94.12 106 ILE A O 1
ATOM 872 N N . VAL A 1 107 ? -5.087 -5.991 3.544 1.00 94.00 107 VAL A N 1
ATOM 873 C CA . VAL A 1 107 ? -3.964 -5.666 2.675 1.00 94.00 107 VAL A CA 1
ATOM 874 C C . VAL A 1 107 ? -3.009 -6.853 2.670 1.00 94.00 107 VAL A C 1
ATOM 876 O O . VAL A 1 107 ? -2.610 -7.333 3.732 1.00 94.00 107 VAL A O 1
ATOM 879 N N . GLU A 1 108 ? -2.629 -7.287 1.477 1.00 93.31 108 GLU A N 1
ATOM 880 C CA . GLU A 1 108 ? -1.663 -8.355 1.227 1.00 93.31 108 GLU A CA 1
ATOM 881 C C . GLU A 1 108 ? -0.546 -7.831 0.318 1.00 93.31 108 GLU A C 1
ATOM 883 O O . GLU A 1 108 ? -0.706 -6.830 -0.391 1.00 93.31 108 GLU A O 1
ATOM 888 N N . SER A 1 109 ? 0.597 -8.514 0.317 1.00 93.06 109 SER A N 1
ATOM 889 C CA . SER A 1 109 ? 1.691 -8.183 -0.599 1.00 93.06 109 SER A CA 1
ATOM 890 C C . SER A 1 109 ? 1.313 -8.553 -2.033 1.00 93.06 109 SER A C 1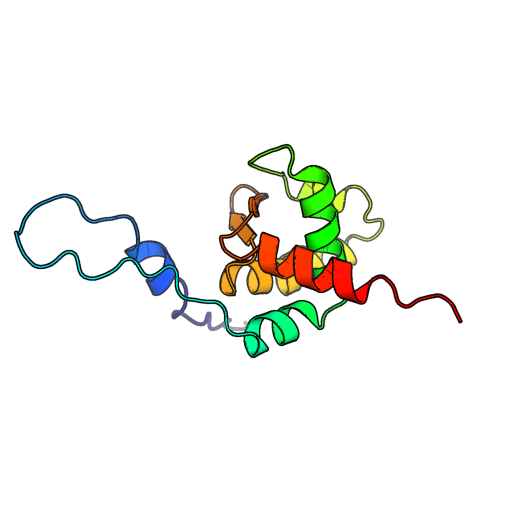
ATOM 892 O O . SER A 1 109 ? 0.869 -9.667 -2.305 1.00 93.06 109 SER A O 1
ATOM 894 N N . GLY A 1 110 ? 1.498 -7.617 -2.961 1.00 91.75 110 GLY A N 1
ATOM 895 C CA . GLY A 1 110 ? 1.330 -7.863 -4.386 1.00 91.75 110 GLY A CA 1
ATOM 896 C C . GLY A 1 110 ? 2.589 -8.478 -5.009 1.00 91.75 110 GLY A C 1
ATOM 897 O O . GLY A 1 110 ? 3.641 -8.532 -4.368 1.00 91.75 110 GLY A O 1
ATOM 898 N N . PRO A 1 111 ? 2.521 -8.913 -6.278 1.00 92.75 111 PRO A N 1
ATOM 899 C CA . PRO A 1 111 ? 3.658 -9.518 -6.975 1.00 92.75 111 PRO A CA 1
ATOM 900 C C . PRO A 1 111 ? 4.896 -8.611 -7.059 1.00 92.75 111 PRO A C 1
ATOM 902 O O . PRO A 1 111 ? 6.005 -9.130 -7.099 1.00 92.75 111 PRO A O 1
ATOM 905 N N . TYR A 1 112 ? 4.726 -7.284 -7.053 1.00 94.12 112 TYR A N 1
ATOM 906 C CA . TYR A 1 112 ? 5.836 -6.320 -7.135 1.00 94.12 112 TYR A CA 1
ATOM 907 C C . TYR A 1 112 ? 6.173 -5.665 -5.791 1.00 94.12 112 TYR A C 1
ATOM 909 O O . TYR A 1 112 ? 6.851 -4.634 -5.747 1.00 94.12 112 TYR A O 1
ATOM 917 N N . PHE A 1 113 ? 5.661 -6.210 -4.684 1.00 93.75 113 PHE A N 1
ATOM 918 C CA . PHE A 1 113 ? 5.899 -5.650 -3.356 1.00 93.75 113 PHE A CA 1
ATOM 919 C C . PHE A 1 113 ? 7.395 -5.611 -3.024 1.00 93.75 113 PHE A C 1
ATOM 921 O O . PHE A 1 113 ? 7.919 -4.573 -2.622 1.00 93.75 113 PHE A O 1
ATOM 928 N N . GLU A 1 114 ? 8.094 -6.721 -3.267 1.00 92.44 114 GLU A N 1
ATOM 929 C CA . GLU A 1 114 ? 9.517 -6.863 -2.951 1.00 92.44 114 GLU A CA 1
ATOM 930 C C . GLU A 1 114 ? 10.399 -5.937 -3.800 1.00 92.44 114 GLU A C 1
ATOM 932 O O . GLU A 1 114 ? 11.368 -5.365 -3.297 1.00 92.44 114 GLU A O 1
ATOM 937 N N . ASP A 1 115 ? 10.036 -5.716 -5.069 1.00 92.88 115 ASP A N 1
ATOM 938 C CA . ASP A 1 115 ? 10.718 -4.748 -5.933 1.00 92.88 115 ASP A CA 1
ATOM 939 C C . ASP A 1 115 ? 10.603 -3.332 -5.353 1.00 92.88 115 ASP A C 1
ATOM 941 O O . ASP A 1 115 ? 11.576 -2.575 -5.316 1.00 92.88 115 ASP A O 1
ATOM 945 N N . ALA A 1 116 ? 9.411 -2.974 -4.866 1.00 93.62 116 ALA A N 1
ATOM 946 C CA . ALA A 1 116 ? 9.158 -1.672 -4.271 1.00 93.62 116 ALA A CA 1
ATOM 947 C C . ALA A 1 116 ? 9.929 -1.482 -2.956 1.00 93.62 116 ALA A C 1
ATOM 949 O O . ALA A 1 116 ? 10.563 -0.440 -2.779 1.00 93.62 116 ALA A O 1
ATOM 950 N N . VAL A 1 117 ? 9.928 -2.483 -2.068 1.00 93.69 117 VAL A N 1
ATOM 951 C CA . VAL A 1 117 ? 10.727 -2.477 -0.828 1.00 93.69 117 VAL A CA 1
ATOM 952 C C . VAL A 1 117 ? 12.213 -2.330 -1.153 1.00 93.69 117 VAL A C 1
ATOM 954 O O . VAL A 1 117 ? 12.860 -1.414 -0.647 1.00 93.69 117 VAL A O 1
ATOM 957 N N . SER A 1 118 ? 12.728 -3.146 -2.076 1.00 92.25 118 SER A N 1
ATOM 958 C CA . SER A 1 118 ? 14.133 -3.123 -2.500 1.00 92.25 118 SER A CA 1
ATOM 959 C C . SER A 1 118 ? 14.572 -1.751 -3.011 1.00 92.25 118 SER A C 1
ATOM 961 O O . SER A 1 118 ? 15.679 -1.293 -2.718 1.00 92.25 118 SER A O 1
ATOM 963 N N . VAL A 1 119 ? 13.714 -1.073 -3.780 1.00 91.75 119 VAL A N 1
ATOM 964 C CA . VAL A 1 119 ? 13.970 0.297 -4.237 1.00 91.75 119 VAL A CA 1
ATOM 965 C C . VAL A 1 119 ? 14.049 1.247 -3.042 1.00 91.75 119 VAL A C 1
ATOM 967 O O . VAL A 1 119 ? 15.021 1.991 -2.924 1.00 91.75 119 VAL A O 1
ATOM 970 N N . LEU A 1 120 ? 13.071 1.219 -2.134 1.00 91.50 120 LEU A N 1
ATOM 971 C CA . LEU A 1 120 ? 13.048 2.124 -0.982 1.00 91.50 120 LEU A CA 1
ATOM 972 C C . LEU A 1 120 ? 14.253 1.939 -0.068 1.00 91.50 120 LEU A C 1
ATOM 974 O O . LEU A 1 120 ? 14.876 2.928 0.310 1.00 91.50 120 LEU A O 1
ATOM 978 N N . GLU A 1 121 ? 14.634 0.702 0.229 1.00 89.31 121 GLU A N 1
ATOM 979 C CA . GLU A 1 121 ? 15.802 0.420 1.060 1.00 89.31 121 GLU A CA 1
ATOM 980 C C . GLU A 1 121 ? 17.086 0.998 0.461 1.00 89.31 121 GLU A C 1
ATOM 982 O O . GLU A 1 121 ? 17.905 1.547 1.190 1.00 89.31 121 GLU A O 1
ATOM 987 N N . GLN A 1 122 ? 17.245 0.981 -0.866 1.00 84.81 122 GLN A N 1
ATOM 988 C CA . GLN A 1 122 ? 18.411 1.587 -1.518 1.00 84.81 122 GLN A CA 1
ATOM 989 C C . GLN A 1 122 ? 18.445 3.118 -1.393 1.00 84.81 122 GLN A C 1
ATOM 991 O O . GLN A 1 122 ? 19.531 3.697 -1.316 1.00 84.81 122 GLN A O 1
ATOM 996 N N . PHE A 1 123 ? 17.283 3.781 -1.359 1.00 73.31 123 PHE A N 1
ATOM 997 C CA . PHE A 1 123 ? 17.183 5.247 -1.331 1.00 73.31 123 PHE A CA 1
ATOM 998 C C . PHE A 1 123 ? 17.022 5.846 0.076 1.00 73.31 123 PHE A C 1
ATOM 1000 O O . PHE A 1 123 ? 17.295 7.031 0.257 1.00 73.31 123 PHE A O 1
ATOM 1007 N N . VAL A 1 124 ? 16.647 5.055 1.087 1.00 62.91 124 VAL A N 1
ATOM 1008 C CA . VAL A 1 124 ? 16.518 5.511 2.487 1.00 62.91 124 VAL A CA 1
ATOM 1009 C C . VAL A 1 124 ? 17.887 5.758 3.157 1.00 62.91 124 VAL A C 1
ATOM 1011 O O . VAL A 1 124 ? 17.961 6.460 4.162 1.00 62.91 124 VAL A O 1
ATOM 1014 N N . TYR A 1 125 ? 19.002 5.309 2.567 1.00 52.50 125 TYR A N 1
ATOM 1015 C CA . TYR A 1 125 ? 20.361 5.543 3.091 1.00 52.50 125 TYR A CA 1
ATOM 1016 C C . TYR A 1 125 ? 20.954 6.950 2.844 1.00 52.50 125 TYR A C 1
ATOM 1018 O O . TYR A 1 125 ? 22.161 7.128 3.015 1.00 52.50 125 TYR A O 1
ATOM 1026 N N . GLN A 1 126 ? 20.170 7.961 2.452 1.00 51.09 126 GLN A N 1
ATOM 1027 C CA . GLN A 1 126 ? 20.688 9.321 2.214 1.00 51.09 126 GLN A CA 1
ATOM 1028 C C . GLN A 1 126 ? 20.019 10.403 3.071 1.00 51.09 126 GLN A C 1
ATOM 1030 O O . GLN A 1 126 ? 19.461 11.354 2.544 1.00 51.09 126 GLN A O 1
ATOM 1035 N N . GLU A 1 127 ? 20.144 10.297 4.393 1.00 43.88 127 GLU A N 1
ATOM 1036 C CA . GLU A 1 127 ? 20.021 11.435 5.321 1.00 43.88 127 GLU A CA 1
ATOM 1037 C C . GLU A 1 127 ? 21.177 11.358 6.341 1.00 43.88 127 GLU A C 1
ATOM 1039 O O . GLU A 1 127 ? 20.993 11.054 7.514 1.00 43.88 127 GLU A O 1
ATOM 1044 N N . GLU A 1 128 ? 22.403 11.591 5.870 1.00 44.25 128 GLU A N 1
ATOM 1045 C CA . GLU A 1 128 ? 23.525 12.050 6.702 1.00 44.25 128 GLU A CA 1
ATOM 1046 C C . GLU A 1 128 ? 24.121 13.270 5.983 1.00 44.25 128 GLU A C 1
ATOM 1048 O O . GLU A 1 128 ? 24.796 13.129 4.956 1.00 44.25 128 GLU A O 1
ATOM 1053 N N . GLY A 1 129 ? 23.814 14.470 6.486 1.00 39.12 129 GLY A N 1
ATOM 1054 C CA . GLY A 1 129 ? 24.296 15.749 5.956 1.00 39.12 129 GLY A CA 1
ATOM 1055 C C . GLY A 1 129 ? 23.713 16.964 6.660 1.00 39.12 129 GLY A C 1
ATOM 1056 O O . GLY A 1 129 ? 22.769 17.552 6.094 1.00 39.12 129 GLY A O 1
#

Organism: NCBI:txid2784880

Radius of gyration: 17.52 Å; chains: 1; bounding box: 52×45×42 Å

InterPro domains:
  IPR055768 Domain of unknown function DUF7344 [PF24035] (54-108)

pLDDT: mean 75.39, std 23.34, range [32.75, 97.0]

Foldseek 3Di:
DDDPDDPPPDVVVVVVPPDDDDDDDDDPDDPPPDDQDPVLLCVLLVDPLLLLLLVLCVVVQVDQKDAQCVSCVPPDDPVSVVCCLPPRVVSCCVSQQWPADPVRNIIGGGPCSVVSVVVSVVVVPPDDD

Secondary structure (DSSP, 8-state):
-------TTSHHHHHTTT---S-----------PPPPHHHHHHHHTSHHHHHHHHHHHTTTTSS-EEHHHHGGG---HHHHHHIIIIIHHHHHHTTSEEEETTTTEEEE-TTHHHHHHHHHHHTT----

Sequence (129 aa):
MIKETQPECLLSIYKQRNSCVGDTMGQCENNREEEISLKTIFDTLSSPKRHWLIMEISDRSAADEIKLNEICKRMQEQSEFIEIYHCHLPVLDENGIIHWDRETDIVESGPYFEDAVSVLEQFVYQEEG